Protein AF-A0A840NGB6-F1 (afdb_monomer_lite)

Foldseek 3Di:
DDDDDDDPPPPPDDAPPPDDPVVVVVVVVVVVVVCVVPPPDPQPVPPPLPCVVPPPPLVDDDDDDDDDDDPVVQVVQCVVLDPPRNVVSVSVVVVVVVVVVSVVVSVVVSCVVPNDDDPVVVVVVCVVCVVRD

Secondary structure (DSSP, 8-state):
----------------TT--HHHHHHHHHHHHHHHHHSPPPTTTTT----TT-----TTSPPPP------HHHHHHHHHHH-TT-HHHHHHHHHHHHHHHHHHHHHHHHHHHHH-SPPHHHHHHHHHHHHTT-

Sequence (133 aa):
MDAETNGEGDLRTPALQGRKLPELADRLAELLDRYRAADPPPGIADVVLPAAAGEIRTSGRARKVSVSIPEDLTAAVQRRAGPGGFSQYVTDAVARQLELDLLAELADLMEGEHGPVPATALAEARCAWADRE

Organism: NCBI:txid455344

pLDDT: mean 73.53, std 20.31, range [35.69, 97.75]

Structure (mmCIF, N/CA/C/O backbone):
data_AF-A0A840NGB6-F1
#
_entry.id   AF-A0A8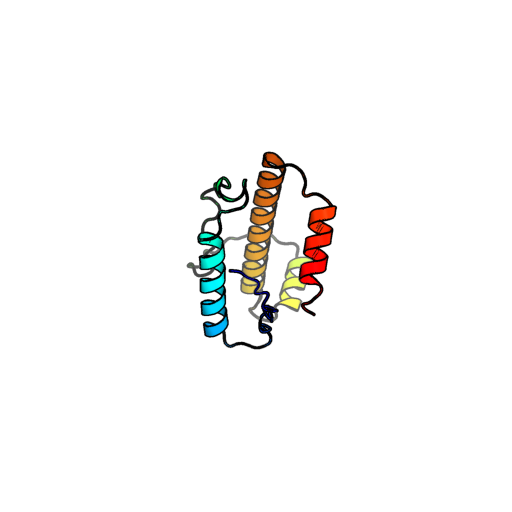40NGB6-F1
#
loop_
_atom_site.group_PDB
_atom_site.id
_atom_site.type_symbol
_atom_site.label_atom_id
_atom_site.label_alt_id
_atom_site.label_comp_id
_atom_site.label_asym_id
_atom_site.label_entity_id
_atom_site.label_seq_id
_atom_site.pdbx_PDB_ins_code
_atom_site.Cartn_x
_atom_site.Cartn_y
_atom_site.Cartn_z
_atom_site.occupancy
_atom_site.B_iso_or_equiv
_atom_site.auth_seq_id
_atom_site.auth_comp_id
_atom_site.auth_asym_id
_atom_site.auth_atom_id
_atom_site.pdbx_PDB_model_num
ATOM 1 N N . MET A 1 1 ? 60.158 -15.049 -11.833 1.00 36.31 1 MET A N 1
ATOM 2 C CA . MET A 1 1 ? 59.847 -15.573 -13.164 1.00 36.31 1 MET A CA 1
ATOM 3 C C . MET A 1 1 ? 59.177 -16.925 -12.965 1.00 36.31 1 MET A C 1
ATOM 5 O O . MET A 1 1 ? 59.889 -17.889 -12.741 1.00 36.31 1 MET A O 1
ATOM 9 N N . ASP A 1 2 ? 57.866 -17.099 -12.869 1.00 38.69 2 ASP A N 1
ATOM 10 C CA . ASP A 1 2 ? 56.678 -16.239 -12.777 1.00 38.69 2 ASP A CA 1
ATOM 11 C C . ASP A 1 2 ? 55.538 -17.099 -12.177 1.00 38.69 2 ASP A C 1
ATOM 13 O O . ASP A 1 2 ? 55.684 -18.318 -12.122 1.00 38.69 2 ASP A O 1
ATOM 17 N N . ALA A 1 3 ? 54.503 -16.403 -11.680 1.00 40.16 3 ALA A N 1
ATOM 18 C CA . ALA A 1 3 ? 53.087 -16.728 -11.382 1.00 40.16 3 ALA A CA 1
ATOM 19 C C . ALA A 1 3 ? 52.551 -18.170 -11.629 1.00 40.16 3 ALA A C 1
ATOM 21 O O . ALA A 1 3 ? 53.020 -18.874 -12.506 1.00 40.16 3 ALA A O 1
ATOM 22 N N . GLU A 1 4 ? 51.551 -18.710 -10.920 1.00 39.75 4 GLU A N 1
ATOM 23 C CA . GLU A 1 4 ? 50.211 -18.191 -10.563 1.00 39.75 4 GLU A CA 1
ATOM 24 C C . GLU A 1 4 ? 49.701 -18.988 -9.331 1.00 39.75 4 GLU A C 1
ATOM 26 O O . GLU A 1 4 ? 49.797 -20.210 -9.296 1.00 39.75 4 GLU A O 1
ATOM 31 N N . THR A 1 5 ? 49.348 -18.409 -8.180 1.00 47.19 5 THR A N 1
ATOM 32 C CA . THR A 1 5 ? 48.046 -17.812 -7.816 1.00 47.19 5 THR A CA 1
ATOM 33 C C . THR A 1 5 ? 46.821 -18.361 -8.551 1.00 47.19 5 THR A C 1
ATOM 35 O O . THR A 1 5 ? 46.485 -17.870 -9.620 1.00 47.19 5 THR A O 1
ATOM 38 N N . ASN A 1 6 ? 46.040 -19.220 -7.890 1.00 40.41 6 ASN A N 1
ATOM 39 C CA . ASN A 1 6 ? 44.613 -18.925 -7.770 1.00 40.41 6 ASN A CA 1
ATOM 40 C C . ASN A 1 6 ? 44.061 -19.476 -6.451 1.00 40.41 6 ASN A C 1
ATOM 42 O O . ASN A 1 6 ? 44.039 -20.683 -6.216 1.00 40.41 6 ASN A O 1
ATOM 46 N N . GLY A 1 7 ? 43.710 -18.551 -5.561 1.00 35.69 7 GLY A N 1
ATOM 47 C CA . GLY A 1 7 ? 43.041 -18.838 -4.306 1.00 35.69 7 GLY A CA 1
ATOM 48 C C . GLY A 1 7 ? 41.557 -19.023 -4.573 1.00 35.69 7 GLY A C 1
ATOM 49 O O . GLY A 1 7 ? 40.904 -18.122 -5.092 1.00 35.69 7 GLY A O 1
ATOM 50 N N . GLU A 1 8 ? 41.053 -20.189 -4.188 1.00 37.66 8 GLU A N 1
ATOM 51 C CA . GLU A 1 8 ? 39.634 -20.487 -4.044 1.00 37.66 8 GLU A CA 1
ATOM 52 C C . GLU A 1 8 ? 39.052 -19.519 -2.995 1.00 37.66 8 GLU A C 1
ATOM 54 O O . GLU A 1 8 ? 39.128 -19.739 -1.784 1.00 37.66 8 GLU A O 1
ATOM 59 N N . GLY A 1 9 ? 38.584 -18.363 -3.464 1.00 35.81 9 GLY A N 1
ATOM 60 C CA . GLY A 1 9 ? 37.957 -17.334 -2.650 1.00 35.81 9 GLY A CA 1
ATOM 61 C C . GLY A 1 9 ? 36.565 -17.786 -2.239 1.00 35.81 9 GLY A C 1
ATOM 62 O O . GLY A 1 9 ? 35.609 -17.635 -2.993 1.00 35.81 9 GLY A O 1
ATOM 63 N N . ASP A 1 10 ? 36.486 -18.337 -1.033 1.00 41.44 10 ASP A N 1
ATOM 64 C CA . ASP A 1 10 ? 35.279 -18.643 -0.271 1.00 41.44 10 ASP A CA 1
ATOM 65 C C . ASP A 1 10 ? 34.345 -17.417 -0.193 1.00 41.44 10 ASP A C 1
ATOM 67 O O . ASP A 1 10 ? 34.401 -16.617 0.740 1.00 41.44 10 ASP A O 1
ATOM 71 N N . LEU A 1 11 ? 33.460 -17.247 -1.181 1.00 40.09 11 LEU A N 1
ATOM 72 C CA . LEU A 1 11 ? 32.334 -16.309 -1.119 1.00 40.09 11 LEU A CA 1
ATOM 73 C C . LEU A 1 11 ? 31.166 -16.936 -0.348 1.00 40.09 11 LEU A C 1
ATOM 75 O O . LEU A 1 11 ? 30.015 -16.935 -0.789 1.00 40.09 11 LEU A O 1
ATOM 79 N N . ARG A 1 12 ? 31.440 -17.449 0.853 1.00 39.75 12 ARG A N 1
ATOM 80 C CA . ARG A 1 12 ? 30.392 -17.744 1.828 1.00 39.75 12 ARG A CA 1
ATOM 81 C C . ARG A 1 12 ? 29.902 -16.442 2.436 1.00 39.75 12 ARG A C 1
ATOM 83 O O . ARG A 1 12 ? 30.421 -15.935 3.425 1.00 39.75 12 ARG A O 1
ATOM 90 N N . THR A 1 13 ? 28.852 -15.903 1.831 1.00 44.91 13 THR A N 1
ATOM 91 C CA . THR A 1 13 ? 28.045 -14.852 2.450 1.00 44.91 13 THR A CA 1
ATOM 92 C C . THR A 1 13 ? 27.356 -15.455 3.681 1.00 44.91 13 THR A C 1
ATOM 94 O O . THR A 1 13 ? 26.590 -16.406 3.522 1.00 44.91 13 THR A O 1
ATOM 97 N N . PRO A 1 14 ? 27.590 -14.959 4.909 1.00 42.56 14 PRO A N 1
ATOM 98 C CA . PRO A 1 14 ? 26.921 -15.513 6.075 1.00 42.56 14 PRO A CA 1
ATOM 99 C C . PRO A 1 14 ? 25.440 -15.122 6.047 1.00 42.56 14 PRO A C 1
ATOM 101 O O . PRO A 1 14 ? 25.095 -13.940 5.962 1.00 42.56 14 PRO A O 1
ATOM 104 N N . ALA A 1 15 ? 24.583 -16.142 6.119 1.00 40.97 15 ALA A N 1
ATOM 105 C CA . ALA A 1 15 ? 23.131 -16.052 6.166 1.00 40.97 15 ALA A CA 1
ATOM 106 C C . ALA A 1 15 ? 22.633 -14.962 7.139 1.00 40.97 15 ALA A C 1
ATOM 108 O O . ALA A 1 15 ? 23.199 -14.728 8.213 1.00 40.97 15 ALA A O 1
ATOM 109 N N . LEU A 1 16 ? 21.555 -14.281 6.749 1.00 45.59 16 LEU A N 1
ATOM 110 C CA . LEU A 1 16 ? 20.886 -13.238 7.537 1.00 45.59 16 LEU A CA 1
ATOM 111 C C . LEU A 1 16 ? 19.749 -13.800 8.415 1.00 45.59 16 LEU A C 1
ATOM 113 O O . LEU A 1 16 ? 18.908 -13.038 8.886 1.00 45.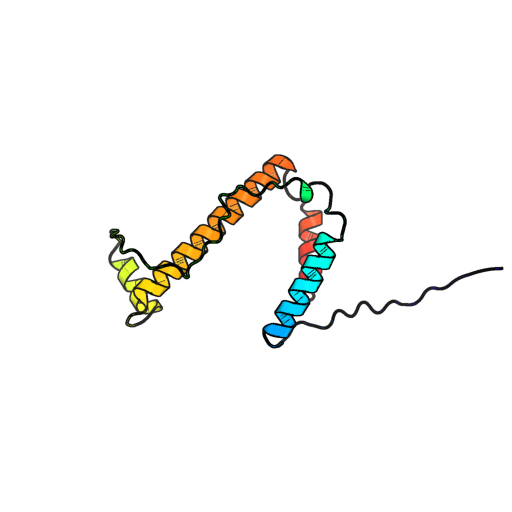59 16 LEU A O 1
ATOM 117 N N . GLN A 1 17 ? 19.714 -15.110 8.679 1.00 45.09 17 GLN A N 1
ATOM 118 C CA . GLN A 1 17 ? 18.703 -15.706 9.555 1.00 45.09 17 GLN A CA 1
ATOM 119 C C . GLN A 1 17 ? 18.930 -15.281 11.021 1.00 45.09 17 GLN A C 1
ATOM 121 O O . GLN A 1 17 ? 19.866 -15.732 11.679 1.00 45.09 17 GLN A O 1
ATOM 126 N N . GLY A 1 18 ? 18.044 -14.423 11.543 1.00 51.03 18 GLY A N 1
ATOM 127 C CA . GLY A 1 18 ? 17.856 -14.200 12.985 1.00 51.03 18 GLY A CA 1
ATOM 128 C C . GLY A 1 18 ? 18.672 -13.084 13.650 1.00 51.03 18 GLY A C 1
ATOM 129 O O . GLY A 1 18 ? 18.882 -13.142 14.862 1.00 51.03 18 GLY A O 1
ATOM 130 N N . ARG A 1 19 ? 19.151 -12.071 12.914 1.00 50.09 19 ARG A N 1
ATOM 131 C CA . ARG A 1 19 ? 20.020 -11.032 13.504 1.00 50.09 19 ARG A CA 1
ATOM 132 C C . ARG A 1 19 ? 19.255 -9.885 14.163 1.00 50.09 19 ARG A C 1
ATOM 134 O O . ARG A 1 19 ? 18.170 -9.499 13.734 1.00 50.09 19 ARG A O 1
ATOM 141 N N . LYS A 1 20 ? 19.850 -9.316 15.215 1.00 57.22 20 LYS A N 1
ATOM 142 C CA . LYS A 1 20 ? 19.333 -8.125 15.902 1.00 57.22 20 LYS A CA 1
ATOM 143 C C . LYS A 1 20 ? 19.295 -6.949 14.911 1.00 57.22 20 LYS A C 1
ATOM 145 O O . LYS A 1 20 ? 20.262 -6.736 14.189 1.00 57.22 20 LYS A O 1
ATOM 150 N N . LEU A 1 21 ? 18.214 -6.161 14.928 1.00 55.00 21 LEU A N 1
ATOM 151 C CA . LEU A 1 21 ? 17.998 -4.956 14.099 1.00 55.00 21 LEU A CA 1
ATOM 152 C C . LEU A 1 21 ? 19.236 -4.056 13.857 1.00 55.00 21 LEU A C 1
ATOM 154 O O . LEU A 1 21 ? 19.412 -3.645 12.712 1.00 55.00 21 LEU A O 1
ATOM 158 N N . PRO A 1 22 ? 20.108 -3.758 14.848 1.00 59.81 22 PRO A N 1
ATOM 159 C CA . PRO A 1 22 ? 21.307 -2.948 14.600 1.00 59.81 22 PRO A CA 1
ATOM 160 C C . PRO A 1 22 ? 22.313 -3.609 13.646 1.00 59.81 22 PRO A C 1
ATOM 162 O O . PRO A 1 22 ? 22.849 -2.946 12.773 1.00 59.81 22 PRO A O 1
ATOM 165 N N . GLU A 1 23 ? 22.505 -4.923 13.732 1.00 66.19 23 GLU A N 1
ATOM 166 C CA . GLU A 1 23 ? 23.473 -5.649 12.898 1.00 66.19 23 GLU A CA 1
ATOM 167 C C . GLU A 1 23 ? 22.991 -5.767 11.440 1.00 66.19 23 GLU A C 1
ATOM 169 O O . GLU A 1 23 ? 23.783 -5.742 10.499 1.00 66.19 23 GLU A O 1
ATOM 174 N N . LEU A 1 24 ? 21.669 -5.841 11.245 1.00 67.88 24 LEU A N 1
ATOM 175 C CA . LEU A 1 24 ? 21.049 -5.732 9.925 1.00 67.88 24 LEU A CA 1
ATOM 176 C C . LEU A 1 24 ? 21.223 -4.322 9.350 1.00 67.88 24 LEU A C 1
ATOM 178 O O . LEU A 1 24 ? 21.518 -4.193 8.166 1.00 67.88 24 LEU A O 1
ATOM 182 N N . ALA A 1 25 ? 21.046 -3.284 10.172 1.00 70.62 25 ALA A N 1
ATOM 183 C CA . ALA A 1 25 ? 21.209 -1.897 9.749 1.00 70.62 25 ALA A CA 1
ATOM 184 C C . ALA A 1 25 ? 22.656 -1.603 9.331 1.00 70.62 25 ALA A C 1
ATOM 186 O O . ALA A 1 25 ? 22.868 -1.036 8.261 1.00 70.62 25 ALA A O 1
ATOM 187 N N . ASP A 1 26 ? 23.636 -2.068 10.108 1.00 75.50 26 ASP A N 1
ATOM 188 C CA . ASP A 1 26 ? 25.060 -1.934 9.782 1.00 75.50 26 ASP A CA 1
ATOM 189 C C . ASP A 1 26 ? 25.396 -2.662 8.473 1.00 75.50 26 ASP A C 1
ATOM 191 O O . ASP A 1 26 ? 26.055 -2.113 7.588 1.00 75.50 26 ASP A O 1
ATOM 195 N N . ARG A 1 27 ? 24.863 -3.877 8.289 1.00 74.12 27 ARG A N 1
ATOM 196 C CA . ARG A 1 27 ? 25.058 -4.645 7.054 1.00 74.12 27 ARG A CA 1
ATOM 197 C C . ARG A 1 27 ? 24.368 -4.010 5.849 1.00 74.12 27 ARG A C 1
ATOM 199 O O . ARG A 1 27 ? 24.899 -4.079 4.741 1.00 74.12 27 ARG A O 1
ATOM 206 N N . LEU A 1 28 ? 23.192 -3.417 6.045 1.00 76.75 28 LEU A N 1
ATOM 207 C CA . LEU A 1 28 ? 22.469 -2.691 5.006 1.00 76.75 28 LEU A CA 1
ATOM 208 C C . LEU A 1 28 ? 23.245 -1.437 4.602 1.00 76.75 28 LEU A C 1
ATOM 210 O O . LEU A 1 28 ? 23.419 -1.201 3.412 1.00 76.75 28 LEU A O 1
ATOM 214 N N . ALA A 1 29 ? 23.765 -0.681 5.571 1.00 74.19 29 ALA A N 1
ATOM 215 C CA . ALA A 1 29 ? 24.598 0.489 5.321 1.00 74.19 29 ALA A CA 1
ATOM 216 C C . ALA A 1 29 ? 25.850 0.118 4.514 1.00 74.19 29 ALA A C 1
ATOM 218 O O . ALA A 1 29 ? 26.136 0.758 3.507 1.00 74.19 29 ALA A O 1
ATOM 219 N N . GLU A 1 30 ? 26.534 -0.966 4.884 1.00 79.19 30 GLU A N 1
ATOM 220 C CA . GLU A 1 30 ? 27.688 -1.488 4.143 1.00 79.19 30 GLU A CA 1
ATOM 221 C C . GLU A 1 30 ? 27.319 -1.929 2.715 1.00 79.19 30 GLU A C 1
ATOM 223 O O . GLU A 1 30 ? 28.073 -1.720 1.765 1.00 79.19 30 GLU A O 1
ATOM 228 N N . LEU A 1 31 ? 26.154 -2.555 2.532 1.00 73.56 31 LEU A N 1
ATOM 229 C CA . LEU A 1 31 ? 25.688 -3.004 1.219 1.00 73.56 31 LEU A CA 1
ATOM 230 C C . LEU A 1 31 ? 25.302 -1.826 0.319 1.00 73.56 31 LEU A C 1
ATOM 232 O O . LEU A 1 31 ? 25.626 -1.842 -0.866 1.00 73.56 31 LEU A O 1
ATOM 236 N N . LEU A 1 32 ? 24.678 -0.796 0.889 1.00 77.50 32 LEU A N 1
ATOM 237 C CA . LEU A 1 32 ? 24.369 0.455 0.201 1.00 77.50 32 LEU A CA 1
ATOM 238 C C . LEU A 1 32 ? 25.635 1.241 -0.147 1.00 77.50 32 LEU A C 1
ATOM 240 O O . LEU A 1 32 ? 25.691 1.835 -1.219 1.00 77.50 32 LEU A O 1
ATOM 244 N N . ASP A 1 33 ? 26.653 1.231 0.714 1.00 75.88 33 ASP A N 1
ATOM 245 C CA . ASP A 1 33 ? 27.937 1.877 0.431 1.00 75.88 33 ASP A CA 1
ATOM 246 C C . ASP A 1 33 ? 28.673 1.170 -0.711 1.00 75.88 33 ASP A C 1
ATOM 248 O O . ASP A 1 33 ? 29.117 1.815 -1.656 1.00 75.88 33 ASP A O 1
ATOM 252 N N . ARG A 1 34 ? 28.674 -0.171 -0.718 1.00 72.31 34 ARG A N 1
ATOM 253 C CA . ARG A 1 34 ? 29.168 -0.959 -1.859 1.00 72.31 34 ARG A CA 1
ATOM 254 C C . ARG A 1 34 ? 28.388 -0.695 -3.141 1.00 72.31 34 ARG A C 1
ATOM 256 O O . ARG A 1 34 ? 29.000 -0.637 -4.197 1.00 72.31 34 ARG A O 1
ATOM 263 N N . TYR A 1 35 ? 27.069 -0.538 -3.064 1.00 64.19 35 TYR A N 1
ATOM 264 C CA . TYR A 1 35 ? 26.245 -0.219 -4.232 1.00 64.19 35 TYR A CA 1
ATOM 265 C C . TYR A 1 35 ? 26.502 1.200 -4.754 1.00 64.19 35 TYR A C 1
ATOM 267 O O . TYR A 1 35 ? 26.492 1.419 -5.956 1.00 64.19 35 TYR A O 1
ATOM 275 N N . ARG A 1 36 ? 26.771 2.156 -3.856 1.00 69.19 36 ARG A N 1
ATOM 276 C CA . ARG A 1 36 ? 27.125 3.540 -4.202 1.00 69.19 36 ARG A CA 1
ATOM 277 C C . ARG A 1 36 ? 28.554 3.668 -4.743 1.00 69.19 36 ARG A C 1
ATOM 279 O O . ARG A 1 36 ? 28.815 4.569 -5.530 1.00 69.19 36 ARG A O 1
ATOM 286 N N . ALA A 1 37 ? 29.469 2.816 -4.281 1.00 71.81 37 ALA A N 1
ATOM 287 C CA . ALA A 1 37 ? 30.863 2.771 -4.721 1.00 71.81 37 ALA A CA 1
ATOM 288 C C . ALA A 1 37 ? 31.070 1.920 -5.984 1.00 71.81 37 ALA A C 1
ATOM 290 O O . ALA A 1 37 ? 32.058 2.111 -6.692 1.00 71.81 37 ALA A O 1
ATOM 291 N N . ALA A 1 38 ? 30.170 0.973 -6.255 1.00 67.50 38 ALA A N 1
ATOM 292 C CA . ALA A 1 38 ? 30.092 0.314 -7.547 1.00 67.50 38 ALA A CA 1
ATOM 293 C C . ALA A 1 38 ? 29.664 1.341 -8.595 1.00 67.50 38 ALA A C 1
ATOM 295 O O . ALA A 1 38 ? 28.771 2.147 -8.338 1.00 67.50 38 ALA A O 1
ATOM 296 N N . ASP A 1 39 ? 30.292 1.300 -9.771 1.00 56.88 39 ASP A N 1
ATOM 297 C CA . ASP A 1 39 ? 29.790 2.060 -10.909 1.00 56.88 39 ASP A CA 1
ATOM 298 C C . ASP A 1 39 ? 28.361 1.551 -11.166 1.00 56.88 39 ASP A C 1
ATOM 300 O O . ASP A 1 39 ? 28.186 0.340 -11.380 1.00 56.88 39 ASP A O 1
ATOM 304 N N . PRO A 1 40 ? 27.323 2.398 -11.033 1.00 56.78 40 PRO A N 1
ATOM 305 C CA . PRO A 1 40 ? 25.962 1.962 -11.285 1.00 56.78 40 PRO A CA 1
ATOM 306 C C . PRO A 1 40 ? 25.921 1.389 -12.703 1.00 56.78 40 PRO A C 1
ATOM 308 O O . PRO A 1 40 ? 26.501 1.988 -13.615 1.00 56.78 40 PRO A O 1
ATOM 311 N N . PRO A 1 41 ? 25.276 0.229 -12.922 1.00 53.03 41 PRO A N 1
ATOM 312 C CA . PRO A 1 41 ? 25.137 -0.276 -14.275 1.00 53.03 41 PRO A CA 1
ATOM 313 C C . PRO A 1 41 ? 24.494 0.831 -15.125 1.00 53.03 41 PRO A C 1
ATOM 315 O O . PRO A 1 41 ? 23.606 1.538 -14.624 1.00 53.03 41 PRO A O 1
ATOM 318 N N . PRO A 1 42 ? 24.974 1.034 -16.366 1.00 50.09 42 PRO A N 1
ATOM 319 C CA . PRO A 1 42 ? 24.523 2.136 -17.204 1.00 50.09 42 PRO A CA 1
ATOM 320 C C . PRO A 1 42 ? 22.991 2.142 -17.259 1.00 50.09 42 PRO A C 1
ATOM 322 O O . PRO A 1 42 ? 22.382 1.116 -17.562 1.00 50.09 42 PRO A O 1
ATOM 325 N N . GLY A 1 43 ? 22.386 3.276 -16.894 1.00 52.69 43 GLY A N 1
ATOM 326 C CA . GLY A 1 43 ? 20.937 3.452 -16.785 1.00 52.69 43 GLY A CA 1
ATOM 327 C C . GLY A 1 43 ? 20.389 3.660 -15.369 1.00 52.69 43 GLY A C 1
ATOM 328 O O . GLY A 1 43 ? 19.435 4.405 -15.215 1.00 52.69 43 GLY A O 1
ATOM 329 N N . ILE A 1 44 ? 20.996 3.110 -14.305 1.00 52.03 44 ILE A N 1
ATOM 330 C CA . ILE A 1 44 ? 20.468 3.322 -12.933 1.00 52.03 44 ILE A CA 1
ATOM 331 C C . ILE A 1 44 ? 20.849 4.703 -12.373 1.00 52.03 44 ILE A C 1
ATOM 333 O O . ILE A 1 44 ? 20.096 5.290 -11.599 1.00 52.03 44 ILE A O 1
ATOM 337 N N . ALA A 1 45 ? 22.006 5.241 -12.769 1.00 52.09 45 ALA A N 1
ATOM 338 C CA . ALA A 1 45 ? 22.459 6.574 -12.355 1.00 52.09 45 ALA A CA 1
ATOM 339 C C . ALA A 1 45 ? 21.588 7.710 -12.907 1.00 52.09 45 ALA A C 1
ATOM 341 O O . ALA A 1 45 ? 21.525 8.782 -12.306 1.00 52.09 45 ALA A O 1
ATOM 342 N N . ASP A 1 46 ? 20.943 7.461 -14.048 1.00 54.69 46 ASP A N 1
ATOM 343 C CA . ASP A 1 46 ? 20.136 8.436 -14.777 1.00 54.69 46 ASP A CA 1
ATOM 344 C C . ASP A 1 46 ? 18.678 8.462 -14.296 1.00 54.69 46 ASP A C 1
ATOM 346 O O . ASP A 1 46 ? 17.933 9.373 -14.658 1.00 54.69 46 ASP A O 1
ATOM 350 N N . VAL A 1 47 ? 18.288 7.519 -13.422 1.00 54.41 47 VAL A N 1
ATOM 351 C CA . VAL A 1 47 ? 16.978 7.499 -12.762 1.00 54.41 47 VAL A CA 1
ATOM 352 C C . VAL A 1 47 ? 16.885 8.696 -11.818 1.00 54.41 47 VAL A C 1
ATOM 354 O O . VAL A 1 47 ? 17.209 8.638 -10.628 1.00 54.41 47 VAL A O 1
ATOM 357 N N . VAL A 1 48 ? 16.410 9.818 -12.352 1.00 53.47 48 VAL A N 1
ATOM 358 C CA . VAL A 1 48 ? 15.986 10.965 -11.558 1.00 53.47 48 VAL A CA 1
ATOM 359 C C . VAL A 1 48 ? 14.657 10.591 -10.919 1.00 53.47 48 VAL A C 1
ATOM 361 O O . VAL A 1 48 ? 13.592 10.784 -11.503 1.00 53.47 48 VAL A O 1
ATOM 364 N N . LEU A 1 49 ? 14.718 10.041 -9.703 1.00 52.34 49 LEU A N 1
ATOM 365 C CA . LEU A 1 49 ? 13.520 9.817 -8.902 1.00 52.34 49 LEU A CA 1
ATOM 366 C C . LEU A 1 49 ? 12.768 11.152 -8.785 1.00 52.34 49 LEU A C 1
ATOM 368 O O . LEU A 1 49 ? 13.348 12.138 -8.309 1.00 52.34 49 LEU A O 1
ATOM 372 N N . PRO A 1 50 ? 11.497 11.230 -9.213 1.00 43.81 50 PRO A N 1
ATOM 373 C CA . PRO A 1 50 ? 10.732 12.448 -9.045 1.00 43.81 50 PRO A CA 1
ATOM 374 C C . PRO A 1 50 ? 10.681 12.786 -7.554 1.00 43.81 50 PRO A C 1
ATOM 376 O O . PRO A 1 50 ? 10.491 11.911 -6.710 1.00 43.81 50 PRO A O 1
ATOM 379 N N . ALA A 1 51 ? 10.792 14.073 -7.214 1.00 48.25 51 ALA A N 1
ATOM 380 C CA . ALA A 1 51 ? 10.689 14.566 -5.833 1.00 48.25 51 ALA A CA 1
ATOM 381 C C . ALA A 1 51 ? 9.371 14.162 -5.122 1.00 48.25 51 ALA A C 1
ATOM 383 O O . ALA A 1 51 ? 9.224 14.370 -3.919 1.00 48.25 51 ALA A O 1
ATOM 384 N N . ALA A 1 52 ? 8.418 13.587 -5.867 1.00 45.69 52 ALA A N 1
ATOM 385 C CA . ALA A 1 52 ? 7.198 12.952 -5.384 1.00 45.69 52 ALA A CA 1
ATOM 386 C C . ALA A 1 52 ? 7.427 11.636 -4.616 1.00 45.69 52 ALA A C 1
ATOM 388 O O . ALA A 1 52 ? 6.546 11.247 -3.853 1.00 45.69 52 ALA A O 1
ATOM 389 N N . ALA A 1 53 ? 8.617 11.022 -4.686 1.00 46.53 53 ALA A N 1
ATOM 390 C CA . ALA A 1 53 ? 9.075 9.993 -3.741 1.00 46.53 53 ALA A CA 1
ATOM 391 C C . ALA A 1 53 ? 9.390 10.599 -2.355 1.00 46.53 53 ALA A C 1
ATOM 393 O O . ALA A 1 53 ? 10.348 10.224 -1.677 1.00 46.53 53 ALA A O 1
ATOM 394 N N . GLY A 1 54 ? 8.609 11.605 -1.954 1.00 45.53 54 GLY A N 1
ATOM 395 C CA . GLY A 1 54 ? 8.675 12.210 -0.644 1.00 45.53 54 GLY A CA 1
ATOM 396 C C . GLY A 1 54 ? 8.461 11.116 0.381 1.00 45.53 54 GLY A C 1
ATOM 397 O O . GLY A 1 54 ? 7.476 10.385 0.303 1.00 45.53 54 GLY A O 1
ATOM 398 N N . GLU A 1 55 ? 9.401 11.005 1.317 1.00 49.88 55 GLU A N 1
ATOM 399 C CA . GLU A 1 55 ? 9.297 10.161 2.500 1.00 49.88 55 GLU A CA 1
ATOM 400 C C . GLU A 1 55 ? 7.849 10.164 2.999 1.00 49.88 55 GLU A C 1
ATOM 402 O O . GLU A 1 55 ? 7.379 11.159 3.566 1.00 49.88 55 GLU A O 1
ATOM 407 N N . ILE A 1 56 ? 7.120 9.066 2.783 1.00 54.19 56 ILE A N 1
ATOM 408 C CA . ILE A 1 56 ? 5.797 8.891 3.372 1.00 54.19 56 ILE A CA 1
ATOM 409 C C . ILE A 1 56 ? 6.051 8.662 4.857 1.00 54.19 56 ILE A C 1
ATOM 411 O O . ILE A 1 56 ? 6.132 7.541 5.354 1.00 54.19 56 ILE A O 1
ATOM 415 N N . ARG A 1 57 ? 6.253 9.755 5.591 1.00 56.31 57 ARG A N 1
ATOM 416 C CA . ARG A 1 57 ? 6.400 9.720 7.037 1.00 56.31 57 ARG A CA 1
ATOM 417 C C . ARG A 1 57 ? 5.012 9.500 7.614 1.00 56.31 57 ARG A C 1
ATOM 419 O O . ARG A 1 57 ? 4.283 10.444 7.908 1.00 56.31 57 ARG A O 1
ATOM 426 N N . THR A 1 58 ? 4.664 8.234 7.809 1.00 57.12 58 THR A N 1
ATOM 427 C CA . THR A 1 58 ? 3.456 7.802 8.530 1.00 57.12 58 THR A CA 1
ATOM 428 C C . THR A 1 58 ? 3.453 8.245 10.004 1.00 57.12 58 THR A C 1
ATOM 430 O O . THR A 1 58 ? 2.450 8.099 10.692 1.00 57.12 58 THR A O 1
ATOM 433 N N . SER A 1 59 ? 4.544 8.854 10.488 1.00 60.22 59 SER A N 1
ATOM 434 C CA . SER A 1 59 ? 4.722 9.384 11.846 1.00 60.22 59 SER A CA 1
ATOM 435 C C . SER A 1 59 ? 4.205 10.817 12.071 1.00 60.22 59 SER A C 1
ATOM 437 O O . SER A 1 59 ? 4.369 11.367 13.162 1.00 60.22 59 SER A O 1
ATOM 439 N N . GLY A 1 60 ? 3.593 11.456 11.066 1.00 71.56 60 GLY A N 1
ATOM 440 C CA . GLY A 1 60 ? 3.006 12.797 11.192 1.00 71.56 60 GLY A CA 1
ATOM 441 C C . GLY A 1 60 ? 1.707 12.847 12.014 1.00 71.56 60 GLY A C 1
ATOM 442 O O . GLY A 1 60 ? 1.041 11.841 12.246 1.00 71.56 60 GLY A O 1
ATOM 443 N N . ARG A 1 61 ? 1.294 14.053 12.440 1.00 79.81 61 ARG A N 1
ATOM 444 C CA . ARG A 1 61 ? -0.004 14.267 13.112 1.00 79.81 61 ARG A CA 1
ATOM 445 C C . ARG A 1 61 ? -1.149 13.827 12.191 1.00 79.81 61 ARG A C 1
ATOM 447 O O . ARG A 1 61 ? -1.323 14.397 11.116 1.00 79.81 61 ARG A O 1
ATOM 454 N N . ALA A 1 62 ? -1.983 12.899 12.659 1.00 82.00 62 ALA A N 1
ATOM 455 C CA . ALA A 1 62 ? -3.159 12.454 11.920 1.00 82.00 62 ALA A CA 1
ATOM 456 C C . ALA A 1 62 ? -4.174 13.596 11.715 1.00 82.00 62 ALA A C 1
ATOM 458 O O . ALA A 1 62 ? -4.562 14.289 12.662 1.00 82.00 62 ALA A O 1
ATOM 459 N N . ARG A 1 63 ? -4.639 13.770 10.473 1.00 90.56 63 ARG A N 1
ATOM 460 C CA . ARG A 1 63 ? -5.760 14.649 10.116 1.00 90.56 63 ARG A CA 1
ATOM 461 C C . ARG A 1 63 ? -6.991 13.789 9.853 1.00 90.56 63 ARG A C 1
ATOM 463 O O . ARG A 1 63 ? -6.942 12.880 9.034 1.00 90.56 63 ARG A O 1
ATOM 470 N N . LYS A 1 64 ? -8.112 14.106 10.504 1.00 92.62 64 LYS A N 1
ATOM 471 C CA . LYS A 1 64 ? -9.385 13.434 10.223 1.00 92.62 64 LYS A CA 1
ATOM 472 C C . LYS A 1 64 ? -9.886 13.834 8.833 1.00 92.62 64 LYS A C 1
ATOM 474 O O . LYS A 1 64 ? -10.092 15.018 8.568 1.00 92.62 64 LYS A O 1
ATOM 479 N N . VAL A 1 65 ? -10.110 12.837 7.987 1.00 93.50 65 VAL A N 1
ATOM 480 C CA . VAL A 1 65 ? -10.750 12.952 6.673 1.00 93.50 65 VAL A CA 1
ATOM 481 C C . VAL A 1 65 ? -11.953 12.010 6.676 1.00 93.50 65 VAL A C 1
ATOM 483 O O . VAL A 1 65 ? -11.853 10.898 7.190 1.00 93.50 65 VAL A O 1
ATOM 486 N N . SER A 1 66 ? -13.097 12.463 6.163 1.00 93.31 66 SER A N 1
ATOM 487 C CA . SER A 1 66 ? -14.322 11.656 6.097 1.00 93.31 66 SER A CA 1
ATOM 488 C C . SER A 1 66 ? -14.528 11.141 4.677 1.00 93.31 66 SER A C 1
ATOM 490 O O . SER A 1 66 ? -14.565 11.933 3.740 1.00 93.31 66 SER A O 1
ATOM 492 N N . VAL A 1 67 ? -14.693 9.828 4.538 1.00 93.19 67 VAL A N 1
ATOM 493 C CA . VAL A 1 67 ? -14.979 9.131 3.277 1.00 93.19 67 VAL A CA 1
ATOM 494 C C . VAL A 1 67 ? -16.067 8.089 3.516 1.00 93.19 67 VAL A C 1
ATOM 496 O O . VAL A 1 67 ? -16.104 7.467 4.578 1.00 93.19 67 VAL A O 1
ATOM 499 N N . SER A 1 68 ? -16.958 7.907 2.542 1.00 96.56 68 SER A N 1
ATOM 500 C CA . SER A 1 68 ? -17.977 6.856 2.593 1.00 96.56 68 SER A CA 1
ATOM 501 C C . SER A 1 68 ? -17.388 5.537 2.108 1.00 96.56 68 SER A C 1
ATOM 503 O O . SER A 1 68 ? -16.784 5.484 1.040 1.00 96.56 68 SER A O 1
ATOM 505 N N . ILE A 1 69 ? -17.577 4.476 2.889 1.00 93.81 69 ILE A N 1
ATOM 506 C CA . ILE A 1 69 ? -17.073 3.128 2.606 1.00 93.81 69 ILE A CA 1
ATOM 507 C C . ILE A 1 69 ? -18.269 2.165 2.652 1.00 93.81 69 ILE A C 1
ATOM 509 O O . ILE A 1 69 ? -19.115 2.330 3.534 1.00 93.81 69 ILE A O 1
ATOM 513 N N . PRO A 1 70 ? -18.365 1.177 1.740 1.00 97.75 70 PRO A N 1
ATOM 514 C CA . PRO A 1 70 ? -19.401 0.150 1.802 1.00 97.75 70 PRO A CA 1
ATOM 515 C C . PRO A 1 70 ? -19.450 -0.538 3.171 1.00 97.75 70 PRO A C 1
ATOM 517 O O . PRO A 1 70 ? -18.408 -0.893 3.728 1.00 97.75 70 PRO A O 1
ATOM 520 N N . GLU A 1 71 ? -20.657 -0.756 3.694 1.00 97.06 71 GLU A N 1
ATOM 521 C CA . GLU A 1 71 ? -20.866 -1.320 5.034 1.00 97.06 71 GLU A CA 1
ATOM 522 C C . GLU A 1 71 ? -20.166 -2.676 5.194 1.00 97.06 71 GLU A C 1
ATOM 524 O O . GLU A 1 71 ? -19.390 -2.866 6.135 1.00 97.06 71 GLU A O 1
ATOM 529 N N . ASP A 1 72 ? -20.314 -3.562 4.208 1.00 97.75 72 ASP A N 1
ATOM 530 C CA . ASP A 1 72 ? -19.682 -4.886 4.196 1.00 97.75 72 ASP A CA 1
ATOM 531 C C . ASP A 1 72 ? -18.156 -4.818 4.322 1.00 97.75 72 ASP A C 1
ATOM 533 O O . ASP A 1 72 ? -17.539 -5.621 5.033 1.00 97.75 72 ASP A O 1
ATOM 537 N N . LEU A 1 73 ? -17.536 -3.826 3.673 1.00 96.06 73 LEU A N 1
ATOM 538 C CA . LEU A 1 73 ? -16.095 -3.616 3.741 1.00 96.06 73 LEU A CA 1
ATOM 539 C C . LEU A 1 73 ? -15.687 -3.103 5.122 1.00 96.06 73 LEU A C 1
ATOM 541 O O . LEU A 1 73 ? -14.714 -3.598 5.693 1.00 96.06 73 LEU A O 1
ATOM 545 N N . THR A 1 74 ? -16.445 -2.167 5.702 1.00 95.38 74 THR A N 1
ATOM 546 C CA . THR A 1 74 ? -16.158 -1.703 7.067 1.00 95.38 74 THR A CA 1
ATOM 547 C C . THR A 1 74 ? -16.256 -2.845 8.079 1.00 95.38 74 THR A C 1
ATOM 549 O O . THR A 1 74 ? -15.362 -2.997 8.913 1.00 95.38 74 THR A O 1
ATOM 552 N N . ALA A 1 75 ? -17.263 -3.715 7.953 1.00 95.81 75 ALA A N 1
ATOM 553 C CA . ALA A 1 75 ? -17.428 -4.886 8.806 1.00 95.81 75 ALA A CA 1
ATOM 554 C C . ALA A 1 75 ? -16.281 -5.896 8.626 1.00 95.81 75 ALA A C 1
ATOM 556 O O . ALA A 1 75 ? -15.777 -6.446 9.607 1.00 95.81 75 ALA A O 1
ATOM 557 N N . ALA A 1 76 ? -15.827 -6.128 7.390 1.00 97.06 76 ALA A N 1
ATOM 558 C CA . ALA A 1 76 ? -14.684 -6.997 7.113 1.00 97.06 76 ALA A CA 1
ATOM 559 C C . ALA A 1 76 ? -13.388 -6.471 7.747 1.00 97.06 76 ALA A C 1
ATOM 561 O O . ALA A 1 76 ? -12.664 -7.235 8.389 1.00 97.06 76 ALA A O 1
ATOM 562 N N . VAL A 1 77 ? -13.128 -5.167 7.627 1.00 96.00 77 VAL A N 1
ATOM 563 C CA . VAL A 1 77 ? -11.961 -4.528 8.247 1.00 96.00 77 VAL A CA 1
ATOM 564 C C . VAL A 1 77 ? -12.036 -4.616 9.767 1.00 96.00 77 VAL A C 1
ATOM 566 O O . VAL A 1 77 ? -11.056 -5.004 10.391 1.00 96.00 77 VAL A O 1
ATOM 569 N N . GLN A 1 78 ? -13.189 -4.331 10.378 1.00 94.81 78 GLN A N 1
ATOM 570 C CA . GLN A 1 78 ? -13.353 -4.431 11.834 1.00 94.81 78 GLN A CA 1
ATOM 571 C C . GLN A 1 78 ? -13.112 -5.854 12.351 1.00 94.81 78 GLN A C 1
ATOM 573 O O . GLN A 1 78 ? -12.415 -6.026 13.349 1.00 94.81 78 GLN A O 1
ATOM 578 N N . ARG A 1 79 ? -13.620 -6.881 11.654 1.00 96.75 79 ARG A N 1
ATOM 579 C CA . ARG A 1 79 ? -13.358 -8.287 12.011 1.00 96.75 79 ARG A CA 1
ATOM 580 C C . ARG A 1 79 ? -11.874 -8.638 11.939 1.00 96.75 79 ARG A C 1
ATOM 582 O O . ARG A 1 79 ? -11.400 -9.402 12.772 1.00 96.75 79 ARG A O 1
ATOM 589 N N . ARG A 1 80 ? -11.150 -8.100 10.953 1.00 96.44 80 ARG A N 1
ATOM 590 C CA . ARG A 1 80 ? -9.720 -8.375 10.756 1.00 96.44 80 ARG A CA 1
ATOM 591 C C . ARG A 1 80 ? -8.824 -7.597 11.718 1.00 96.44 80 ARG A C 1
ATOM 593 O O . ARG A 1 80 ? -7.861 -8.156 12.226 1.00 96.44 80 ARG A O 1
ATOM 600 N N . ALA A 1 81 ? -9.118 -6.319 11.931 1.00 95.31 81 ALA A N 1
ATOM 601 C CA . ALA A 1 81 ? -8.297 -5.410 12.724 1.00 95.31 81 ALA A CA 1
ATOM 602 C C . ALA A 1 81 ? -8.571 -5.508 14.233 1.00 95.31 81 ALA A C 1
ATOM 604 O O . ALA A 1 81 ? -7.731 -5.117 15.039 1.00 95.31 81 ALA A O 1
ATOM 605 N N . GLY A 1 82 ? -9.743 -6.019 14.619 1.00 93.06 82 GLY A N 1
ATOM 606 C CA . GLY A 1 82 ? -10.171 -6.096 16.009 1.00 93.06 82 GLY A CA 1
ATOM 607 C C . GLY A 1 82 ? -10.621 -4.748 16.595 1.00 93.06 82 GLY A C 1
ATOM 608 O O . GLY A 1 82 ? -10.653 -3.719 15.906 1.00 93.06 82 GLY A O 1
ATOM 609 N N . PRO A 1 83 ? -11.011 -4.735 17.883 1.00 91.62 83 PRO A N 1
ATOM 610 C CA . PRO A 1 83 ? -11.502 -3.538 18.562 1.00 91.62 83 PRO A CA 1
ATOM 611 C C . PRO A 1 83 ? -10.474 -2.401 18.543 1.00 91.62 83 PRO A C 1
ATOM 613 O O . PRO A 1 83 ? -9.327 -2.586 18.934 1.00 91.62 83 PRO A O 1
ATOM 616 N N . GLY A 1 84 ? -10.880 -1.212 18.087 1.00 89.94 84 GLY A N 1
ATOM 617 C CA . GLY A 1 84 ? -10.007 -0.029 18.024 1.00 89.94 84 GLY A CA 1
ATOM 618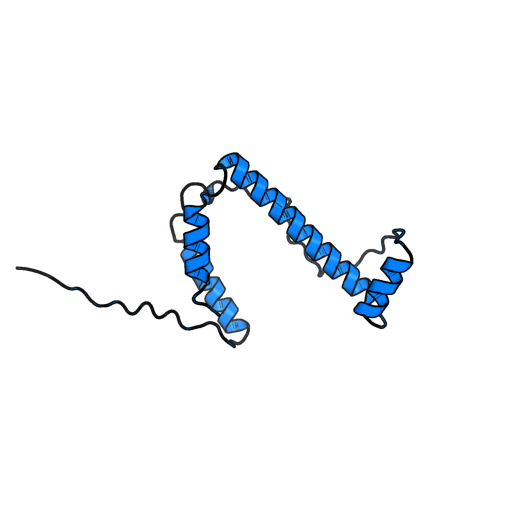 C C . GLY A 1 84 ? -8.947 -0.044 16.912 1.00 89.94 84 GLY A C 1
ATOM 619 O O . GLY A 1 84 ? -8.338 0.991 16.658 1.00 89.94 84 GLY A O 1
ATOM 620 N N . GLY A 1 85 ? -8.767 -1.160 16.197 1.00 94.12 85 GLY A N 1
ATOM 621 C CA . GLY A 1 85 ? -7.748 -1.311 15.150 1.00 94.12 85 GLY A CA 1
ATOM 622 C C . GLY A 1 85 ? -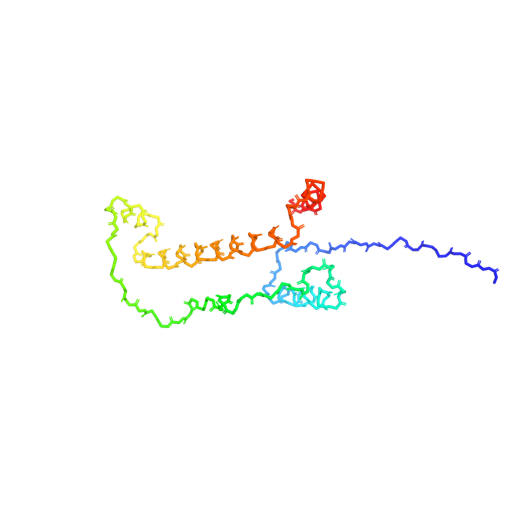8.130 -0.738 13.782 1.00 94.12 85 GLY A C 1
ATOM 623 O O . GLY A 1 85 ? -7.299 -0.710 12.879 1.00 94.12 85 GLY A O 1
ATOM 624 N N . PHE A 1 86 ? -9.370 -0.272 13.598 1.00 94.38 86 PHE A N 1
ATOM 625 C CA . PHE A 1 86 ? -9.881 0.142 12.286 1.00 94.38 86 PHE A CA 1
ATOM 626 C C . PHE A 1 86 ? -9.040 1.249 11.633 1.00 94.38 86 PHE A C 1
ATOM 628 O O . PHE A 1 86 ? -8.608 1.109 10.492 1.00 94.38 86 PHE A O 1
ATOM 635 N N . SER A 1 87 ? -8.781 2.341 12.358 1.00 91.62 87 SER A N 1
ATOM 636 C CA . SER A 1 87 ? -8.034 3.483 11.817 1.00 91.62 87 SER A CA 1
ATOM 637 C C . SER A 1 87 ? -6.590 3.120 11.478 1.00 91.62 87 SER A C 1
ATOM 639 O O . SER A 1 87 ? -6.075 3.575 10.459 1.00 91.62 87 SER A O 1
ATOM 641 N N . GLN A 1 88 ? -5.949 2.289 12.306 1.00 92.12 88 GLN A N 1
ATOM 642 C CA . GLN A 1 88 ? -4.593 1.811 12.051 1.00 92.12 88 GLN A CA 1
ATOM 643 C C . GLN A 1 88 ? -4.563 0.930 10.803 1.00 92.12 88 GLN A C 1
ATOM 645 O O . GLN A 1 88 ? -3.791 1.202 9.894 1.00 92.12 88 GLN A O 1
ATOM 650 N N . TYR A 1 89 ? -5.473 -0.043 10.708 1.00 95.25 89 TYR A N 1
ATOM 651 C CA . TYR A 1 89 ? -5.574 -0.915 9.542 1.00 95.25 89 TYR A CA 1
ATOM 652 C C . TYR A 1 89 ? -5.735 -0.121 8.244 1.00 95.25 89 TYR A C 1
ATOM 654 O O . TYR A 1 89 ? -5.058 -0.399 7.260 1.00 95.25 89 TYR A O 1
ATOM 662 N N . VAL A 1 90 ? -6.623 0.878 8.234 1.00 94.25 90 VAL A N 1
ATOM 663 C CA . VAL A 1 90 ? -6.835 1.723 7.052 1.00 94.25 90 VAL A CA 1
ATOM 664 C C . VAL A 1 90 ? -5.590 2.551 6.739 1.00 94.25 90 VAL A C 1
ATOM 666 O O . VAL A 1 90 ? -5.223 2.656 5.576 1.00 94.25 90 VAL A O 1
ATOM 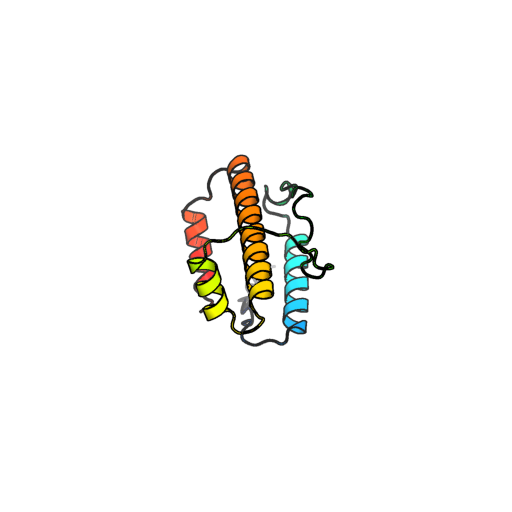669 N N . THR A 1 91 ? -4.927 3.109 7.753 1.00 92.56 91 THR A N 1
ATOM 670 C CA . THR A 1 91 ? -3.694 3.890 7.560 1.00 92.56 91 THR A CA 1
ATOM 671 C C . THR A 1 91 ? -2.596 3.031 6.938 1.00 92.56 91 THR A C 1
ATOM 673 O O . THR A 1 91 ? -2.017 3.427 5.930 1.00 92.56 91 THR A O 1
ATOM 676 N N . ASP A 1 92 ? -2.368 1.837 7.482 1.00 91.62 92 ASP A N 1
ATOM 677 C CA . ASP A 1 92 ? -1.346 0.907 7.001 1.00 91.62 92 ASP A CA 1
ATOM 678 C C . ASP A 1 92 ? -1.678 0.405 5.588 1.00 91.62 92 ASP A C 1
ATOM 680 O O . ASP A 1 92 ? -0.805 0.349 4.723 1.00 91.62 92 ASP A O 1
ATOM 684 N N . ALA A 1 93 ? -2.9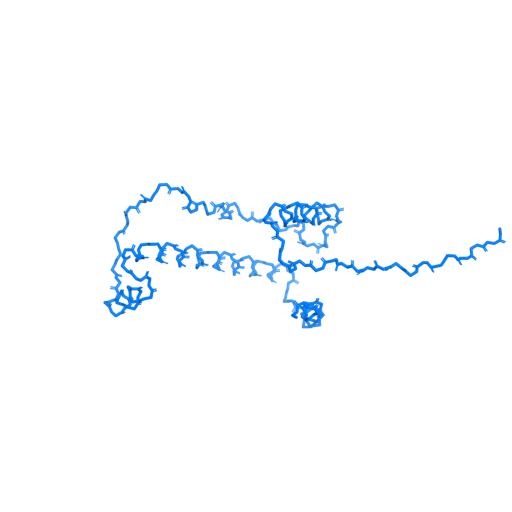52 0.098 5.317 1.00 94.88 93 ALA A N 1
ATOM 685 C CA . ALA A 1 93 ? -3.401 -0.338 3.997 1.00 94.88 93 ALA A CA 1
ATOM 686 C C . ALA A 1 93 ? -3.236 0.758 2.934 1.00 94.88 93 ALA A C 1
ATOM 688 O O . ALA A 1 93 ? -2.756 0.476 1.839 1.00 94.88 93 ALA A O 1
ATOM 689 N N . VAL A 1 94 ? -3.599 2.006 3.249 1.00 94.12 94 VAL A N 1
ATOM 690 C CA . VAL A 1 94 ? -3.445 3.140 2.325 1.00 94.12 94 VAL A CA 1
ATOM 691 C C . VAL A 1 94 ? -1.971 3.463 2.099 1.00 94.12 94 VAL A C 1
ATOM 693 O O . VAL A 1 94 ? -1.579 3.695 0.960 1.00 94.12 94 VAL A O 1
ATOM 696 N N . ALA A 1 95 ? -1.143 3.438 3.147 1.00 88.62 95 ALA A N 1
ATOM 697 C CA . ALA A 1 95 ? 0.297 3.648 3.011 1.00 88.62 95 ALA A CA 1
ATOM 698 C C . ALA A 1 95 ? 0.934 2.578 2.113 1.00 88.62 95 ALA A C 1
ATOM 700 O O . ALA A 1 95 ? 1.697 2.910 1.209 1.00 88.62 95 ALA A O 1
ATOM 701 N N . ARG A 1 96 ? 0.566 1.307 2.316 1.00 90.25 96 ARG A N 1
ATOM 702 C CA . ARG A 1 96 ? 1.044 0.195 1.490 1.00 90.25 96 ARG A CA 1
ATOM 703 C C . ARG A 1 96 ? 0.583 0.310 0.040 1.00 90.25 96 ARG A C 1
ATOM 705 O O . ARG A 1 96 ? 1.359 0.007 -0.859 1.00 90.25 96 ARG A O 1
ATOM 712 N N . GLN A 1 97 ? -0.662 0.725 -0.189 1.00 95.00 97 GLN A N 1
ATOM 713 C CA . GLN A 1 97 ? -1.171 0.922 -1.544 1.00 95.00 97 GLN A CA 1
ATOM 714 C C . GLN A 1 97 ? -0.425 2.054 -2.250 1.00 95.00 97 GLN A C 1
ATOM 716 O O . GLN A 1 97 ? 0.027 1.862 -3.368 1.00 95.00 97 GLN A O 1
ATOM 721 N N . LEU A 1 98 ? -0.217 3.186 -1.576 1.00 93.50 98 LEU A N 1
ATOM 722 C CA . LEU A 1 98 ? 0.514 4.309 -2.154 1.00 93.50 98 LEU A CA 1
ATOM 723 C C . LEU A 1 98 ? 1.964 3.933 -2.494 1.00 93.50 98 LEU A C 1
ATOM 725 O O . LEU A 1 98 ? 2.472 4.322 -3.536 1.00 93.50 98 LEU A O 1
ATOM 729 N N . GLU A 1 99 ? 2.627 3.148 -1.644 1.00 91.12 99 GLU A N 1
ATOM 730 C CA . GLU A 1 99 ? 3.955 2.604 -1.946 1.00 91.12 99 GLU A CA 1
ATOM 731 C C . GLU A 1 99 ? 3.942 1.703 -3.195 1.00 91.12 99 GLU A C 1
ATOM 733 O O . GLU A 1 99 ? 4.845 1.798 -4.023 1.00 91.12 99 GLU A O 1
ATOM 738 N N . LEU A 1 100 ? 2.930 0.839 -3.345 1.00 94.31 100 LEU A N 1
ATOM 739 C CA . LEU A 1 100 ? 2.765 0.000 -4.538 1.00 94.31 100 LEU A CA 1
ATOM 740 C C . LEU A 1 100 ? 2.523 0.829 -5.799 1.00 94.31 100 LEU A C 1
ATOM 742 O O . LEU A 1 100 ? 3.106 0.515 -6.833 1.00 94.31 100 LEU A O 1
ATOM 746 N N . ASP A 1 101 ? 1.694 1.866 -5.707 1.00 94.69 101 ASP A N 1
ATOM 747 C CA . ASP A 1 101 ? 1.385 2.757 -6.825 1.00 94.69 101 ASP A CA 1
ATOM 748 C C . ASP A 1 101 ? 2.656 3.494 -7.279 1.00 94.69 101 ASP A C 1
ATOM 750 O O . ASP A 1 101 ? 3.005 3.455 -8.455 1.00 94.69 101 ASP A O 1
ATOM 754 N N . LEU A 1 102 ? 3.426 4.052 -6.336 1.00 91.12 102 LEU A N 1
ATOM 755 C CA . LEU A 1 102 ? 4.710 4.702 -6.628 1.00 91.12 102 LEU A CA 1
ATOM 756 C C . LEU A 1 102 ? 5.741 3.732 -7.222 1.00 91.12 102 LEU A C 1
ATOM 758 O O . LEU A 1 102 ? 6.524 4.113 -8.091 1.00 91.12 102 LEU A O 1
ATOM 762 N N . LEU A 1 103 ? 5.760 2.478 -6.761 1.00 91.94 103 LEU A N 1
ATOM 763 C CA . LEU A 1 103 ? 6.638 1.452 -7.322 1.00 91.94 103 LEU A CA 1
ATOM 764 C C . LEU A 1 103 ? 6.237 1.089 -8.758 1.00 91.94 103 LEU A C 1
ATOM 766 O O . LEU A 1 103 ? 7.117 0.874 -9.588 1.00 91.94 103 LEU A O 1
ATOM 770 N N . ALA A 1 104 ? 4.937 1.026 -9.051 1.00 90.06 104 ALA A N 1
ATOM 771 C CA . ALA A 1 104 ? 4.437 0.793 -10.402 1.00 90.06 104 ALA A CA 1
ATOM 772 C C . ALA A 1 104 ? 4.793 1.961 -11.333 1.00 90.06 104 ALA A C 1
ATOM 774 O O . ALA A 1 104 ? 5.337 1.728 -12.406 1.00 90.06 104 ALA A O 1
ATOM 775 N N . GLU A 1 105 ? 4.597 3.205 -10.885 1.00 87.88 105 GLU A N 1
ATOM 776 C CA . GLU A 1 105 ? 4.995 4.403 -11.638 1.00 87.88 105 GLU A CA 1
ATOM 777 C C . GLU A 1 105 ? 6.496 4.406 -11.965 1.00 87.88 105 GLU A C 1
ATOM 779 O O . GLU A 1 105 ? 6.896 4.731 -13.084 1.00 87.88 105 GLU A O 1
ATOM 784 N N . LEU A 1 106 ? 7.339 4.014 -11.005 1.00 89.62 106 LEU A N 1
ATOM 785 C CA . LEU A 1 106 ? 8.778 3.893 -11.229 1.00 89.62 106 LEU A CA 1
ATOM 786 C C . LEU A 1 106 ? 9.114 2.775 -12.224 1.00 89.62 106 LEU A C 1
ATOM 788 O O . LEU A 1 106 ? 9.975 2.963 -13.081 1.00 89.62 106 LEU A O 1
ATOM 792 N N . ALA A 1 107 ? 8.455 1.620 -12.116 1.00 88.50 107 ALA A N 1
ATOM 793 C CA . ALA A 1 107 ? 8.669 0.508 -13.036 1.00 88.50 107 ALA A CA 1
ATOM 794 C C . ALA A 1 107 ? 8.311 0.897 -14.480 1.00 88.50 107 ALA A C 1
ATOM 796 O O . ALA A 1 107 ? 9.100 0.634 -15.388 1.00 88.50 107 ALA A O 1
ATOM 797 N N . ASP A 1 108 ? 7.185 1.588 -14.672 1.00 88.19 108 ASP A N 1
ATOM 798 C CA . ASP A 1 108 ? 6.741 2.081 -15.978 1.00 88.19 108 ASP A CA 1
ATOM 799 C C . ASP A 1 108 ? 7.740 3.088 -16.576 1.00 88.19 108 ASP A C 1
ATOM 801 O O . ASP A 1 108 ? 8.045 3.028 -17.769 1.00 88.19 108 ASP A O 1
ATOM 805 N N . LEU A 1 109 ? 8.294 3.993 -15.754 1.00 89.50 109 LEU A N 1
ATOM 806 C CA . LEU A 1 109 ? 9.340 4.930 -16.182 1.00 89.50 109 LEU A CA 1
ATOM 807 C C . LEU A 1 109 ? 10.581 4.178 -16.686 1.00 89.50 109 LEU A C 1
ATOM 809 O O . LEU A 1 109 ? 11.060 4.440 -17.789 1.00 89.50 109 LEU A O 1
ATOM 813 N N . MET A 1 110 ? 11.073 3.221 -15.896 1.00 85.62 110 MET A N 1
ATOM 814 C CA . MET A 1 110 ? 12.271 2.449 -16.234 1.00 85.62 110 MET A CA 1
ATOM 815 C C . MET A 1 110 ? 12.074 1.609 -17.501 1.00 85.62 110 MET A C 1
ATOM 817 O O . MET A 1 110 ? 12.978 1.531 -18.332 1.00 85.62 110 MET A O 1
ATOM 821 N N . GLU A 1 111 ? 10.900 0.998 -17.678 1.00 88.69 111 GLU A N 1
ATOM 822 C CA . GLU A 1 111 ? 10.573 0.257 -18.900 1.00 88.69 111 GLU A CA 1
ATOM 823 C C . GLU A 1 111 ? 10.452 1.189 -20.115 1.00 88.69 111 GLU A C 1
ATOM 825 O O . GLU A 1 111 ? 10.886 0.831 -21.209 1.00 88.69 111 GLU A O 1
ATOM 830 N N . GLY A 1 112 ? 9.932 2.406 -19.940 1.00 87.50 112 GLY A N 1
ATOM 831 C CA . GLY A 1 112 ? 9.895 3.416 -20.998 1.00 87.50 112 GLY A CA 1
ATOM 832 C C . GLY A 1 112 ? 11.286 3.862 -21.463 1.00 87.50 112 GLY A C 1
ATOM 833 O O . GLY A 1 112 ? 11.503 4.049 -22.661 1.00 87.50 112 GLY A O 1
ATOM 834 N N . GLU A 1 113 ? 12.232 4.011 -20.534 1.00 88.75 113 GLU A N 1
ATOM 835 C CA . GLU A 1 113 ? 13.602 4.459 -20.819 1.00 88.75 113 GLU A CA 1
ATOM 836 C C . GLU A 1 113 ? 14.502 3.339 -21.366 1.00 88.75 113 GLU A C 1
ATOM 838 O O . GLU A 1 113 ? 15.300 3.573 -22.276 1.00 88.75 113 GLU A O 1
ATOM 843 N N . HIS A 1 114 ? 14.368 2.115 -20.845 1.00 86.31 114 HIS A N 1
ATOM 844 C CA . HIS A 1 114 ? 15.290 1.007 -21.126 1.00 86.31 114 HIS A CA 1
ATOM 845 C C . HIS A 1 114 ? 14.672 -0.151 -21.920 1.00 86.31 114 HIS A C 1
ATOM 847 O O . HIS A 1 114 ? 15.398 -1.027 -22.399 1.00 86.31 114 HIS A O 1
ATOM 853 N N . GLY A 1 115 ? 13.353 -0.153 -22.099 1.00 86.50 115 GLY A N 1
ATOM 854 C CA . GLY A 1 115 ? 12.604 -1.275 -22.650 1.00 86.50 115 GLY A CA 1
ATOM 855 C C . GLY A 1 115 ? 12.294 -2.366 -21.612 1.00 86.50 115 GLY A C 1
ATOM 856 O O . GLY A 1 115 ? 12.734 -2.297 -20.462 1.00 86.50 115 GLY A O 1
ATOM 857 N N . PRO A 1 116 ? 11.530 -3.399 -22.013 1.00 89.25 116 PRO A N 1
ATOM 858 C CA . PRO A 1 116 ? 11.117 -4.482 -21.124 1.00 89.25 116 PRO A CA 1
ATOM 859 C C . PRO A 1 116 ? 12.312 -5.267 -20.585 1.00 89.25 116 PRO A C 1
ATOM 861 O O . PRO A 1 116 ? 13.269 -5.553 -21.312 1.00 89.25 116 PRO A O 1
ATOM 864 N N . VAL A 1 117 ? 12.219 -5.714 -19.329 1.00 86.94 117 VAL A N 1
ATOM 865 C CA . VAL A 1 117 ? 13.254 -6.563 -18.722 1.00 86.94 117 VAL A CA 1
ATOM 866 C C . VAL A 1 117 ? 13.342 -7.901 -19.478 1.00 86.94 117 VAL A C 1
ATOM 868 O O . VAL A 1 117 ? 12.344 -8.626 -19.562 1.00 86.94 117 VAL A O 1
ATOM 871 N N . PRO A 1 118 ? 14.523 -8.293 -19.994 1.00 90.06 118 PRO A N 1
ATOM 872 C CA . PRO A 1 118 ? 14.682 -9.554 -20.709 1.00 90.06 118 PRO A CA 1
ATOM 873 C C . PRO A 1 118 ? 14.344 -10.772 -19.841 1.00 90.06 118 PRO A C 1
ATOM 875 O O . PRO A 1 118 ? 14.762 -10.883 -18.687 1.00 90.06 118 PRO A O 1
ATOM 878 N N . ALA A 1 119 ? 13.647 -11.750 -20.425 1.00 90.81 119 ALA A N 1
ATOM 879 C CA . ALA A 1 119 ? 13.248 -12.972 -19.721 1.00 90.81 119 ALA A CA 1
ATOM 880 C C . ALA A 1 119 ? 14.442 -13.782 -19.180 1.00 90.81 119 ALA A C 1
ATOM 882 O O . ALA A 1 119 ? 14.318 -14.438 -18.145 1.00 90.81 119 ALA A O 1
ATOM 883 N N . THR A 1 120 ? 15.593 -13.718 -19.856 1.00 90.31 120 THR A N 1
ATOM 884 C CA . THR A 1 120 ? 16.848 -14.342 -19.413 1.00 90.31 120 THR A CA 1
ATOM 885 C C . THR A 1 120 ? 17.361 -13.706 -18.124 1.00 90.31 120 THR A C 1
ATOM 887 O O . THR A 1 120 ? 17.608 -14.427 -17.163 1.00 90.31 120 THR A O 1
ATOM 890 N N . ALA A 1 121 ? 17.395 -12.372 -18.049 1.00 86.50 121 ALA A N 1
ATOM 891 C CA . ALA A 1 121 ? 17.793 -11.640 -16.846 1.00 86.50 121 ALA A CA 1
ATOM 892 C C . ALA A 1 121 ? 16.850 -11.923 -15.660 1.00 86.50 121 ALA A C 1
ATOM 894 O O . ALA A 1 121 ? 17.300 -12.125 -14.534 1.00 86.50 121 ALA A O 1
ATOM 895 N N . LEU A 1 122 ? 15.536 -12.025 -15.905 1.00 88.19 122 LEU A N 1
ATOM 896 C CA . LEU A 1 122 ? 14.567 -12.419 -14.870 1.00 88.19 122 LEU A CA 1
ATOM 897 C C . LEU A 1 122 ? 14.769 -13.860 -14.383 1.00 88.19 122 LEU A C 1
ATOM 899 O O . LEU A 1 122 ? 14.567 -14.149 -13.203 1.00 88.19 122 LEU A O 1
ATOM 903 N N . ALA A 1 123 ? 15.112 -14.787 -15.280 1.00 88.19 123 ALA A N 1
ATOM 904 C CA . ALA A 1 123 ? 15.404 -16.170 -14.913 1.00 88.19 123 ALA A CA 1
ATOM 905 C C . ALA A 1 123 ? 16.680 -16.260 -14.063 1.00 88.19 123 ALA A C 1
ATOM 907 O O . ALA A 1 123 ? 16.653 -16.899 -13.013 1.00 88.19 123 ALA A O 1
ATOM 908 N N . GLU A 1 124 ? 17.741 -15.558 -14.463 1.00 84.81 124 GLU A N 1
ATOM 909 C CA . GLU A 1 124 ? 18.991 -15.453 -13.703 1.00 84.81 124 GLU A CA 1
ATOM 910 C C . GLU A 1 124 ? 18.753 -14.875 -12.302 1.00 84.81 124 GLU A C 1
ATOM 912 O O . GLU A 1 124 ? 19.177 -15.473 -11.312 1.00 84.81 124 GLU A O 1
ATOM 917 N N . ALA A 1 125 ? 17.999 -13.776 -12.194 1.00 84.44 125 ALA A N 1
ATOM 918 C CA . ALA A 1 125 ? 17.661 -13.164 -10.909 1.00 84.44 125 ALA A CA 1
ATOM 919 C C . ALA A 1 125 ? 16.865 -14.112 -9.994 1.00 84.44 125 ALA A C 1
ATOM 921 O O . ALA A 1 125 ? 17.162 -14.226 -8.804 1.00 84.44 125 ALA A O 1
ATOM 922 N N . ARG A 1 126 ? 15.879 -14.839 -10.544 1.00 84.00 126 ARG A N 1
ATOM 923 C CA . ARG A 1 126 ? 15.112 -15.841 -9.784 1.00 84.00 126 ARG A CA 1
ATOM 924 C C . ARG A 1 126 ? 15.990 -16.984 -9.285 1.00 84.00 126 ARG A C 1
ATOM 926 O O . ARG A 1 126 ? 15.829 -17.386 -8.140 1.00 84.00 126 ARG A O 1
ATOM 933 N N . CYS A 1 127 ? 16.918 -17.480 -10.103 1.00 88.56 127 CYS A N 1
ATOM 934 C CA . CYS A 1 127 ? 17.879 -18.496 -9.673 1.00 88.56 127 CYS A CA 1
ATOM 935 C C . CYS A 1 127 ? 18.798 -17.970 -8.562 1.00 88.56 127 CYS A C 1
ATOM 937 O O . CYS A 1 127 ? 18.977 -18.651 -7.561 1.00 88.56 127 CYS A O 1
ATOM 939 N N . ALA A 1 128 ? 19.301 -16.738 -8.682 1.00 81.50 128 ALA A N 1
ATOM 940 C CA . ALA A 1 128 ? 20.160 -16.125 -7.667 1.00 81.50 128 ALA A CA 1
ATOM 941 C C . ALA A 1 128 ? 19.462 -15.910 -6.308 1.00 81.50 128 ALA A C 1
ATOM 943 O O . ALA A 1 128 ? 20.125 -15.847 -5.271 1.00 81.50 128 ALA A O 1
ATOM 944 N N . TRP A 1 129 ? 18.131 -15.787 -6.291 1.00 71.69 129 TRP A N 1
ATOM 945 C CA . TRP A 1 129 ? 17.338 -15.669 -5.061 1.00 71.69 129 TRP A CA 1
ATOM 946 C C . TRP A 1 129 ? 16.727 -16.982 -4.566 1.00 71.69 129 TRP A C 1
ATOM 948 O O . TRP A 1 129 ? 16.299 -17.030 -3.415 1.00 71.69 129 TRP A O 1
ATOM 958 N N . ALA A 1 130 ? 16.723 -18.040 -5.379 1.00 68.62 130 ALA A N 1
ATOM 959 C CA . ALA A 1 130 ? 16.229 -19.357 -4.981 1.00 68.62 130 ALA A CA 1
ATOM 960 C C . ALA A 1 130 ? 17.106 -20.021 -3.899 1.00 68.62 130 ALA A C 1
ATOM 962 O O . ALA A 1 130 ? 16.600 -20.808 -3.109 1.00 68.62 130 ALA A O 1
ATOM 963 N N . ASP A 1 131 ? 18.382 -19.641 -3.789 1.00 54.84 131 ASP A N 1
ATOM 964 C CA . ASP A 1 131 ? 19.333 -20.177 -2.799 1.00 54.84 131 ASP A CA 1
ATOM 965 C C . ASP A 1 131 ? 19.131 -19.639 -1.360 1.00 54.84 131 ASP A C 1
ATOM 967 O O . ASP A 1 131 ? 20.040 -19.719 -0.528 1.00 54.84 131 ASP A O 1
ATOM 971 N N . ARG A 1 132 ? 17.978 -19.025 -1.044 1.00 48.59 132 ARG A N 1
ATOM 972 C CA . ARG A 1 132 ? 17.736 -18.345 0.247 1.00 48.59 132 ARG A CA 1
ATOM 973 C C . ARG A 1 132 ? 16.519 -18.810 1.060 1.00 48.59 132 ARG A C 1
ATOM 975 O O . ARG A 1 132 ? 16.255 -18.190 2.094 1.00 48.59 132 ARG A O 1
ATOM 982 N N . GLU A 1 133 ? 15.828 -19.874 0.655 1.00 44.59 133 GLU A N 1
ATOM 983 C CA . GLU A 1 133 ? 14.852 -20.585 1.512 1.00 44.59 133 GLU A CA 1
ATOM 984 C C . GLU A 1 133 ? 15.502 -21.762 2.251 1.00 44.59 133 GLU A C 1
ATOM 986 O O . GLU A 1 133 ? 15.229 -21.902 3.467 1.00 44.59 133 GLU A O 1
#

Radius of gyration: 22.41 Å; chains: 1; bounding box: 81×35×41 Å